Protein AF-A0A2A4V186-F1 (afdb_monomer_lite)

Structure (mmCIF, N/CA/C/O backbone):
data_AF-A0A2A4V186-F1
#
_entry.id   AF-A0A2A4V186-F1
#
loop_
_atom_site.group_PDB
_atom_site.id
_atom_site.type_symbol
_atom_site.label_atom_id
_atom_site.label_alt_id
_atom_site.label_comp_id
_atom_site.label_asym_id
_atom_site.label_entity_id
_atom_site.label_seq_id
_atom_site.pdbx_PDB_ins_code
_atom_site.Cartn_x
_atom_site.Cartn_y
_atom_site.Cartn_z
_atom_site.occupancy
_atom_site.B_iso_or_equiv
_atom_site.auth_seq_id
_atom_site.auth_comp_id
_atom_site.auth_asym_id
_atom_site.auth_atom_id
_atom_site.pdbx_PDB_model_num
ATOM 1 N N . MET A 1 1 ? -7.665 -4.377 -11.217 1.00 69.44 1 MET A N 1
ATOM 2 C CA . MET A 1 1 ? -8.260 -3.587 -10.111 1.00 69.44 1 MET A CA 1
ATOM 3 C C . MET A 1 1 ? -7.144 -2.746 -9.507 1.00 69.44 1 MET A C 1
ATOM 5 O O . MET A 1 1 ? -6.219 -3.334 -8.987 1.00 69.44 1 MET A O 1
ATOM 9 N N . THR A 1 2 ? -7.156 -1.411 -9.589 1.00 80.94 2 THR A N 1
ATOM 10 C CA . THR A 1 2 ? -5.971 -0.624 -9.174 1.00 80.94 2 THR A CA 1
ATOM 11 C C . THR A 1 2 ? -5.775 -0.585 -7.655 1.00 80.94 2 THR A C 1
ATOM 13 O O . THR A 1 2 ? -6.738 -0.672 -6.883 1.00 80.94 2 THR A O 1
ATOM 16 N N . PHE A 1 3 ? -4.527 -0.391 -7.215 1.00 83.44 3 PHE A N 1
ATOM 17 C CA . PHE A 1 3 ? -4.167 -0.253 -5.796 1.00 83.44 3 PHE A CA 1
ATOM 18 C C . PHE A 1 3 ? -4.984 0.827 -5.080 1.00 83.44 3 PHE A C 1
ATOM 20 O O . PHE A 1 3 ? -5.502 0.601 -3.985 1.00 83.44 3 PHE A O 1
ATOM 27 N N . GLN A 1 4 ? -5.161 1.982 -5.729 1.00 83.75 4 GLN A N 1
ATOM 28 C CA . GLN A 1 4 ? -5.948 3.087 -5.187 1.00 83.75 4 GLN A CA 1
ATOM 29 C C . GLN A 1 4 ? -7.423 2.697 -4.989 1.00 83.75 4 GLN A C 1
ATOM 31 O O . GLN A 1 4 ? -8.061 3.119 -4.023 1.00 83.75 4 GLN A O 1
ATOM 36 N N . ASN A 1 5 ? -7.976 1.875 -5.882 1.00 85.50 5 ASN A N 1
ATOM 37 C CA . ASN A 1 5 ? -9.356 1.422 -5.767 1.00 85.50 5 ASN A CA 1
ATOM 38 C C . ASN A 1 5 ? -9.512 0.351 -4.674 1.00 85.50 5 ASN A C 1
ATOM 40 O O . ASN A 1 5 ? -10.507 0.351 -3.954 1.00 85.50 5 ASN A O 1
ATOM 44 N N . TYR A 1 6 ? -8.502 -0.504 -4.480 1.00 87.81 6 TYR A N 1
ATOM 45 C CA . TYR A 1 6 ? -8.476 -1.497 -3.402 1.00 87.81 6 TYR A CA 1
ATOM 46 C C . TYR A 1 6 ? -8.538 -0.850 -2.012 1.00 87.81 6 TYR A C 1
ATOM 48 O O . TYR A 1 6 ? -9.415 -1.186 -1.213 1.00 87.81 6 TYR A O 1
ATOM 56 N N . ILE A 1 7 ? -7.671 0.134 -1.742 1.00 87.44 7 ILE A N 1
ATOM 57 C CA . ILE A 1 7 ? -7.653 0.843 -0.449 1.00 87.44 7 ILE A CA 1
ATOM 58 C C . ILE A 1 7 ? -8.970 1.591 -0.191 1.00 87.44 7 ILE A C 1
ATOM 60 O O . ILE A 1 7 ? -9.493 1.547 0.924 1.00 87.44 7 ILE A O 1
ATOM 64 N N . LYS A 1 8 ? -9.560 2.203 -1.232 1.00 86.56 8 LYS A N 1
ATOM 65 C CA . LYS A 1 8 ? -10.867 2.876 -1.156 1.00 86.56 8 LYS A CA 1
ATOM 66 C C . LYS A 1 8 ? -11.997 1.882 -0.887 1.00 86.56 8 LYS A C 1
ATOM 68 O O . LYS A 1 8 ? -12.800 2.108 0.013 1.00 86.56 8 LYS A O 1
ATOM 73 N N . SER A 1 9 ? -12.034 0.765 -1.614 1.00 89.69 9 SER A N 1
ATOM 74 C CA . SER A 1 9 ? -13.068 -0.268 -1.467 1.00 89.69 9 SER A CA 1
ATOM 75 C C . SER A 1 9 ? -13.045 -0.931 -0.092 1.00 89.69 9 SER A C 1
ATOM 77 O O . SER A 1 9 ? -14.097 -1.317 0.412 1.00 89.69 9 SER A O 1
ATOM 79 N N . LYS A 1 10 ? -11.864 -1.082 0.509 1.00 87.69 10 LYS A N 1
ATOM 80 C CA . LYS A 1 10 ? -11.699 -1.652 1.850 1.00 87.69 10 LYS A CA 1
ATOM 81 C C . LYS A 1 10 ? -11.856 -0.615 2.969 1.00 87.69 10 LYS A C 1
ATOM 83 O O . LYS A 1 10 ? -11.798 -0.989 4.134 1.00 87.69 10 LYS A O 1
ATOM 88 N N . ASN A 1 11 ? -12.063 0.662 2.627 1.00 91.56 11 ASN A N 1
ATOM 89 C CA . ASN A 1 11 ? -12.125 1.783 3.571 1.00 91.56 11 ASN A CA 1
ATOM 90 C C . ASN A 1 11 ? -10.884 1.846 4.488 1.00 91.56 11 ASN A C 1
ATOM 92 O O . ASN A 1 11 ? -10.975 2.146 5.678 1.00 91.56 11 ASN A O 1
ATOM 96 N N . ILE A 1 12 ? -9.710 1.515 3.935 1.00 88.81 12 ILE A N 1
ATOM 97 C CA . ILE A 1 12 ? -8.451 1.517 4.682 1.00 88.81 12 ILE A CA 1
ATOM 98 C C . ILE A 1 12 ? -7.848 2.922 4.585 1.00 88.81 12 ILE A C 1
ATOM 100 O O . ILE A 1 12 ? -7.606 3.413 3.476 1.00 88.81 12 ILE A O 1
ATOM 104 N N . PRO A 1 13 ? -7.567 3.593 5.713 1.00 91.00 13 PRO A N 1
ATOM 105 C CA . PRO A 1 13 ? -6.938 4.902 5.682 1.00 91.00 13 PRO A CA 1
ATOM 106 C C . PRO A 1 13 ? -5.503 4.804 5.154 1.00 91.00 13 PRO A C 1
ATOM 108 O O . PRO A 1 13 ? -4.710 3.978 5.604 1.00 91.00 13 PRO A O 1
ATOM 111 N N . ILE A 1 14 ? -5.135 5.724 4.257 1.00 88.19 14 ILE A N 1
ATOM 112 C CA . ILE A 1 14 ? -3.794 5.809 3.640 1.00 88.19 14 ILE A CA 1
ATOM 113 C C . ILE A 1 14 ? -2.683 5.841 4.701 1.00 88.19 14 ILE A C 1
ATOM 115 O O . ILE A 1 14 ? -1.612 5.280 4.494 1.00 88.19 14 ILE A O 1
ATOM 119 N N . LYS A 1 15 ? -2.950 6.454 5.863 1.00 91.25 15 LYS A N 1
ATOM 120 C CA . LYS A 1 15 ? -2.040 6.458 7.014 1.00 91.25 15 LYS A CA 1
ATOM 121 C C . LYS A 1 15 ? -1.663 5.053 7.476 1.00 91.25 15 LYS A C 1
ATOM 123 O O . LYS A 1 15 ? -0.484 4.818 7.694 1.00 91.25 15 LYS A O 1
ATOM 128 N N . THR A 1 16 ? -2.634 4.155 7.612 1.00 92.81 16 THR A N 1
ATOM 129 C CA . THR A 1 16 ? -2.389 2.773 8.042 1.00 92.81 16 THR A CA 1
ATOM 130 C C . THR A 1 16 ? -1.586 2.023 6.992 1.00 92.81 16 THR A C 1
ATOM 132 O O . THR A 1 16 ? -0.591 1.403 7.329 1.00 92.81 16 THR A O 1
ATOM 135 N N . VAL A 1 17 ? -1.941 2.166 5.712 1.00 91.06 17 VAL A N 1
ATOM 136 C CA . VAL A 1 17 ? -1.190 1.536 4.612 1.00 91.06 17 VAL A CA 1
ATOM 137 C C . VAL A 1 17 ? 0.268 2.003 4.602 1.00 91.06 17 VAL A C 1
ATOM 139 O O . VAL A 1 17 ? 1.179 1.200 4.450 1.00 91.06 17 VAL A O 1
ATOM 142 N N . ALA A 1 18 ? 0.504 3.303 4.787 1.00 91.88 18 ALA A N 1
ATOM 143 C CA . ALA A 1 18 ? 1.851 3.860 4.841 1.00 91.88 18 ALA A CA 1
ATOM 144 C C . ALA A 1 18 ? 2.655 3.330 6.041 1.00 91.88 18 ALA A C 1
ATOM 146 O O . ALA A 1 18 ? 3.832 3.021 5.882 1.00 91.88 18 ALA A O 1
ATOM 147 N N . ASP A 1 19 ? 2.015 3.205 7.206 1.00 92.44 19 ASP A N 1
ATOM 148 C CA . ASP A 1 19 ? 2.625 2.680 8.432 1.00 92.44 19 ASP A CA 1
ATOM 149 C C . ASP A 1 19 ? 3.025 1.203 8.275 1.00 92.44 19 ASP A C 1
ATOM 151 O O . ASP A 1 19 ? 4.183 0.855 8.488 1.00 92.44 19 ASP A O 1
ATOM 155 N N . GLU A 1 20 ? 2.120 0.358 7.771 1.00 92.56 20 GLU A N 1
ATOM 156 C CA . GLU A 1 20 ? 2.389 -1.073 7.554 1.00 92.56 20 GLU A CA 1
ATOM 157 C C . GLU A 1 20 ? 3.419 -1.333 6.444 1.00 92.56 20 GLU A C 1
ATOM 159 O O . GLU A 1 20 ? 4.190 -2.296 6.485 1.00 92.56 20 GLU A O 1
ATOM 164 N N . LEU A 1 21 ? 3.478 -0.449 5.448 1.00 90.88 21 LEU A N 1
ATOM 165 C CA . LEU A 1 21 ? 4.505 -0.477 4.408 1.00 90.88 21 LEU A CA 1
ATOM 166 C C . LEU A 1 21 ? 5.802 0.235 4.827 1.00 90.88 21 LEU A C 1
ATOM 168 O O . LEU A 1 21 ? 6.730 0.289 4.019 1.00 90.88 21 LEU A O 1
ATOM 172 N N . GLU A 1 22 ? 5.882 0.762 6.052 1.00 93.06 22 GLU A N 1
ATOM 173 C CA . GLU A 1 22 ? 7.019 1.515 6.601 1.00 93.06 22 GLU A CA 1
ATOM 174 C C . GLU A 1 22 ? 7.518 2.626 5.656 1.00 93.06 22 GLU A C 1
ATOM 176 O O . GLU A 1 22 ? 8.719 2.817 5.438 1.00 93.06 22 GLU A O 1
ATOM 181 N N . ILE A 1 23 ? 6.583 3.363 5.058 1.00 91.06 23 ILE A N 1
ATOM 182 C CA . ILE A 1 23 ? 6.855 4.499 4.174 1.00 91.06 23 ILE A CA 1
ATOM 183 C C . ILE A 1 23 ? 6.151 5.755 4.678 1.00 91.06 23 ILE A C 1
ATOM 185 O O . ILE A 1 23 ? 5.163 5.722 5.405 1.00 91.06 23 ILE A O 1
ATOM 189 N N . SER A 1 24 ? 6.628 6.919 4.247 1.00 92.81 24 SER A N 1
ATOM 190 C CA . SER A 1 24 ? 5.937 8.169 4.556 1.00 92.81 24 SER A CA 1
ATOM 191 C C . SER A 1 24 ? 4.612 8.266 3.797 1.00 92.81 24 SER A C 1
ATOM 193 O O . SER A 1 24 ? 4.555 8.003 2.596 1.00 92.81 24 SER A O 1
ATOM 195 N N . GLN A 1 25 ? 3.564 8.769 4.451 1.00 90.94 25 GLN A N 1
ATOM 196 C CA . GLN A 1 25 ? 2.277 9.040 3.794 1.00 90.94 25 GLN A CA 1
ATOM 197 C C . GLN A 1 25 ? 2.428 9.926 2.558 1.00 90.94 25 GLN A C 1
ATOM 199 O O . GLN A 1 25 ? 1.853 9.625 1.521 1.00 90.94 25 GLN A O 1
ATOM 204 N N . SER A 1 26 ? 3.251 10.977 2.630 1.00 90.62 26 SER A N 1
ATOM 205 C CA . SER A 1 26 ? 3.515 11.856 1.484 1.00 90.62 26 SER A CA 1
ATOM 206 C C . SER A 1 26 ? 4.148 11.116 0.304 1.00 90.62 26 SER A C 1
ATOM 208 O O . SER A 1 26 ? 3.923 11.482 -0.844 1.00 90.62 26 SER A O 1
ATOM 210 N N . PHE A 1 27 ? 4.943 10.077 0.570 1.00 89.00 27 PHE A N 1
ATOM 211 C CA . PHE A 1 27 ? 5.530 9.242 -0.474 1.00 89.00 27 PHE A CA 1
ATOM 212 C C . PHE A 1 27 ? 4.460 8.371 -1.139 1.00 89.00 27 PHE A C 1
ATOM 214 O O . PHE A 1 27 ? 4.381 8.336 -2.364 1.00 89.00 27 PHE A O 1
ATOM 221 N N . LEU A 1 28 ? 3.600 7.742 -0.334 1.00 88.88 28 LEU A N 1
ATOM 222 C CA . LEU A 1 28 ? 2.467 6.957 -0.818 1.00 88.88 28 LEU A CA 1
ATOM 223 C C . LEU A 1 28 ? 1.487 7.813 -1.635 1.00 88.88 28 LEU A C 1
ATOM 225 O O . LEU A 1 28 ? 1.066 7.393 -2.706 1.00 88.88 28 LEU A O 1
ATOM 229 N N . TYR A 1 29 ? 1.185 9.035 -1.184 1.00 88.00 29 TYR A N 1
ATOM 230 C CA . TYR A 1 29 ? 0.339 9.979 -1.922 1.00 88.00 29 TYR A CA 1
ATOM 231 C C . TYR A 1 29 ? 0.886 10.293 -3.314 1.00 88.00 29 TYR A C 1
ATOM 233 O O . TYR A 1 29 ? 0.128 10.245 -4.275 1.00 88.00 29 TYR A O 1
ATOM 241 N N . LYS A 1 30 ? 2.193 10.552 -3.438 1.00 87.50 30 LYS A N 1
ATOM 242 C CA . LYS A 1 30 ? 2.825 10.817 -4.740 1.00 87.50 30 LYS A CA 1
ATOM 243 C C . LYS A 1 30 ? 2.735 9.626 -5.692 1.00 87.50 30 LYS A C 1
ATOM 245 O O . LYS A 1 30 ? 2.546 9.825 -6.883 1.00 87.50 30 LYS A O 1
ATOM 250 N N . ILE A 1 31 ? 2.839 8.401 -5.174 1.00 87.31 31 ILE A N 1
ATOM 251 C CA . ILE A 1 31 ? 2.643 7.188 -5.983 1.00 87.31 31 ILE A CA 1
ATOM 252 C C . ILE A 1 31 ? 1.184 7.082 -6.435 1.00 87.31 31 ILE A C 1
ATOM 254 O O . ILE A 1 31 ? 0.918 6.902 -7.616 1.00 87.31 31 ILE A O 1
ATOM 258 N N . LEU A 1 32 ?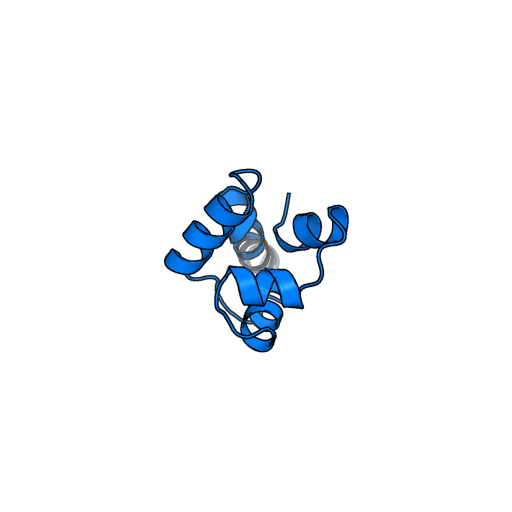 0.233 7.244 -5.511 1.00 83.62 32 LEU A N 1
ATOM 259 C CA . LEU A 1 32 ? -1.205 7.171 -5.806 1.00 83.62 32 LEU A CA 1
ATOM 260 C C . LEU A 1 32 ? -1.707 8.297 -6.722 1.00 83.62 32 LEU A C 1
ATOM 262 O O . LEU A 1 32 ? -2.805 8.184 -7.263 1.00 83.62 32 LEU A O 1
ATOM 266 N N . ALA A 1 33 ? -0.949 9.388 -6.839 1.00 83.62 33 ALA A N 1
ATOM 267 C CA . ALA A 1 33 ? -1.203 10.498 -7.750 1.00 83.62 33 ALA A CA 1
ATOM 268 C C . ALA A 1 33 ? -0.505 10.329 -9.114 1.00 83.62 33 ALA A C 1
ATOM 270 O O . ALA A 1 33 ? -0.645 11.199 -9.966 1.00 83.62 33 ALA A O 1
ATOM 271 N N . GLY A 1 34 ? 0.274 9.258 -9.314 1.00 80.12 34 GLY A N 1
ATOM 272 C CA . GLY A 1 34 ? 1.081 9.055 -10.522 1.00 80.12 34 GLY A CA 1
ATOM 273 C C . GLY A 1 34 ? 2.302 9.980 -10.631 1.00 80.12 34 GLY A C 1
ATOM 274 O O . GLY A 1 34 ? 3.054 9.896 -11.593 1.00 80.12 34 GLY A O 1
ATOM 275 N N . GLU A 1 35 ? 2.560 10.835 -9.635 1.00 83.06 35 GLU A N 1
ATOM 276 C CA . GLU A 1 35 ? 3.706 11.757 -9.613 1.00 83.06 35 GLU A CA 1
ATOM 277 C C . GLU A 1 35 ? 5.044 11.047 -9.356 1.00 83.06 35 GLU A C 1
ATOM 279 O O . GLU A 1 35 ? 6.118 11.643 -9.488 1.00 83.06 35 GLU A O 1
ATOM 284 N N . ARG A 1 36 ? 5.002 9.788 -8.908 1.00 81.38 36 ARG A N 1
ATOM 285 C CA . ARG A 1 36 ? 6.194 8.995 -8.622 1.00 81.38 36 ARG A CA 1
ATOM 286 C C . ARG A 1 36 ? 6.009 7.546 -9.027 1.00 81.38 36 ARG A C 1
ATOM 288 O O . ARG A 1 36 ? 5.032 6.912 -8.646 1.00 81.38 36 ARG A O 1
ATOM 295 N N . GLU A 1 37 ? 7.017 7.014 -9.707 1.00 83.69 37 GLU A N 1
ATOM 296 C CA . GLU A 1 37 ? 7.061 5.604 -10.070 1.00 83.69 37 GLU A CA 1
ATOM 297 C C . GLU A 1 37 ? 7.117 4.704 -8.826 1.00 83.69 37 GLU A C 1
ATOM 299 O O . GLU A 1 37 ? 7.854 4.956 -7.861 1.00 83.69 37 GLU A O 1
ATOM 304 N N . LEU A 1 38 ? 6.332 3.629 -8.862 1.00 85.50 38 LEU A N 1
ATOM 305 C CA . LEU A 1 38 ? 6.353 2.585 -7.853 1.00 85.50 38 LEU A CA 1
ATOM 306 C C . LEU A 1 38 ? 7.564 1.670 -8.078 1.00 85.50 38 LEU A C 1
ATOM 308 O O . LEU A 1 38 ? 7.623 0.910 -9.040 1.00 85.50 38 LEU A O 1
ATOM 312 N N . GLY A 1 39 ? 8.525 1.690 -7.157 1.00 87.69 39 GLY A N 1
ATOM 313 C CA . GLY A 1 39 ? 9.678 0.792 -7.239 1.00 87.69 39 GLY A CA 1
ATOM 314 C C . GLY A 1 39 ? 9.306 -0.684 -6.994 1.00 87.69 39 GLY A C 1
ATOM 315 O O . GLY A 1 39 ? 8.445 -0.964 -6.154 1.00 87.69 39 GLY A O 1
ATOM 316 N N . PRO A 1 40 ? 10.014 -1.651 -7.610 1.00 87.12 40 PRO A N 1
ATOM 317 C CA . PRO A 1 40 ? 9.673 -3.080 -7.548 1.00 87.12 40 PRO A CA 1
ATOM 318 C C . PRO A 1 40 ? 9.717 -3.660 -6.127 1.00 87.12 40 PRO A C 1
ATOM 320 O O . PRO A 1 40 ? 8.919 -4.527 -5.777 1.00 87.12 40 PRO A O 1
ATOM 323 N N . LYS A 1 41 ? 10.608 -3.146 -5.265 1.00 89.69 41 LYS A N 1
ATOM 324 C CA . LYS A 1 41 ? 10.657 -3.531 -3.844 1.00 89.69 41 LYS A CA 1
ATOM 325 C C . LYS A 1 41 ? 9.381 -3.142 -3.100 1.00 89.69 41 LYS A C 1
ATOM 327 O O . LYS A 1 41 ? 8.892 -3.916 -2.285 1.00 89.69 41 LYS A O 1
ATOM 332 N N . LEU A 1 42 ? 8.855 -1.946 -3.364 1.00 89.50 42 LEU A N 1
ATOM 333 C CA . LEU A 1 42 ? 7.629 -1.484 -2.721 1.00 89.50 42 LEU A CA 1
ATOM 334 C C . LEU A 1 42 ? 6.409 -2.193 -3.311 1.00 89.50 42 LEU A C 1
ATOM 336 O O . LEU A 1 42 ? 5.529 -2.585 -2.554 1.00 89.50 42 LEU A O 1
ATOM 340 N N . ALA A 1 43 ? 6.399 -2.443 -4.622 1.00 90.31 43 ALA A N 1
ATOM 341 C CA . ALA A 1 43 ? 5.372 -3.257 -5.260 1.00 90.31 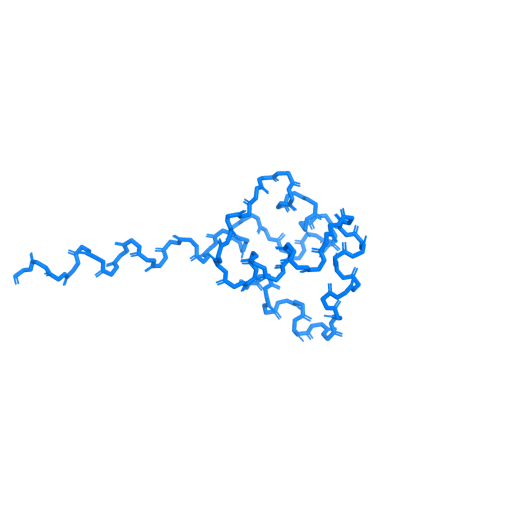43 ALA A CA 1
ATOM 342 C C . ALA A 1 43 ? 5.271 -4.649 -4.612 1.00 90.31 43 ALA A C 1
ATOM 344 O O . ALA A 1 43 ? 4.188 -5.052 -4.200 1.00 90.31 43 ALA A O 1
ATOM 345 N N . ALA A 1 44 ? 6.402 -5.332 -4.400 1.00 91.12 44 ALA A N 1
ATOM 346 C CA . ALA A 1 44 ? 6.421 -6.625 -3.715 1.00 91.12 44 ALA A CA 1
ATOM 347 C C . ALA A 1 44 ? 5.842 -6.550 -2.289 1.00 91.12 44 ALA A C 1
ATOM 349 O O . ALA A 1 44 ? 5.070 -7.421 -1.892 1.00 91.12 44 ALA A O 1
ATOM 350 N N . ARG A 1 45 ? 6.157 -5.490 -1.530 1.00 92.38 45 ARG A N 1
ATOM 351 C CA . ARG A 1 45 ? 5.574 -5.273 -0.195 1.00 92.38 45 ARG A CA 1
ATOM 352 C C . ARG A 1 45 ? 4.063 -5.063 -0.250 1.00 92.38 45 ARG A C 1
ATOM 354 O O . ARG A 1 45 ? 3.366 -5.618 0.587 1.00 92.38 45 ARG A O 1
ATOM 361 N N . ILE A 1 46 ? 3.562 -4.298 -1.222 1.00 91.12 46 ILE A N 1
ATOM 362 C CA . ILE A 1 46 ? 2.122 -4.055 -1.396 1.00 91.12 46 ILE A CA 1
ATOM 363 C C . ILE A 1 46 ? 1.390 -5.356 -1.737 1.00 91.12 46 ILE A C 1
ATOM 365 O O . ILE A 1 46 ? 0.342 -5.619 -1.154 1.00 91.12 46 ILE A O 1
ATOM 369 N N . VAL A 1 47 ? 1.952 -6.187 -2.623 1.00 91.50 47 VAL A N 1
ATOM 370 C CA . VAL A 1 47 ? 1.390 -7.507 -2.962 1.00 91.50 47 VAL A CA 1
ATOM 371 C C . VAL A 1 47 ? 1.233 -8.356 -1.699 1.00 91.50 47 VAL A C 1
ATOM 373 O O . VAL A 1 47 ? 0.135 -8.840 -1.428 1.00 91.50 47 VAL A O 1
ATOM 376 N N . VAL A 1 48 ? 2.290 -8.467 -0.887 1.00 92.31 48 VAL A N 1
ATOM 377 C CA . VAL A 1 48 ? 2.264 -9.234 0.371 1.00 92.31 48 VAL A CA 1
ATOM 378 C C . VAL A 1 48 ? 1.290 -8.628 1.385 1.00 92.31 48 VAL A C 1
ATOM 380 O O . VAL A 1 48 ? 0.484 -9.349 1.961 1.00 92.31 48 VAL A O 1
ATOM 383 N N . TRP A 1 49 ? 1.313 -7.306 1.574 1.00 92.25 49 TRP A N 1
ATOM 384 C CA . TRP A 1 49 ? 0.402 -6.593 2.478 1.00 92.25 49 TRP A CA 1
ATOM 385 C C . TRP A 1 49 ? -1.071 -6.788 2.098 1.00 92.25 49 TRP A C 1
ATOM 387 O O . TRP A 1 49 ? -1.935 -6.923 2.959 1.00 92.25 49 TRP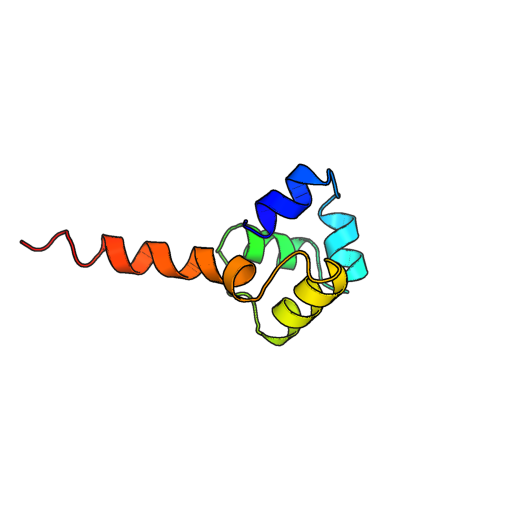 A O 1
ATOM 397 N N . SER A 1 50 ? -1.360 -6.841 0.799 1.00 90.00 50 SER A N 1
ATOM 398 C CA . SER A 1 50 ? -2.707 -7.079 0.282 1.00 90.00 50 SER A CA 1
ATOM 399 C C . SER A 1 50 ? -3.145 -8.547 0.327 1.00 90.00 50 SER A C 1
ATOM 401 O O . SER A 1 50 ? -4.190 -8.858 -0.236 1.00 90.00 50 SER A O 1
ATOM 403 N N . ASP A 1 51 ? -2.365 -9.443 0.944 1.00 89.19 51 ASP A N 1
ATOM 404 C CA . ASP A 1 51 ? -2.592 -10.896 0.934 1.00 89.19 51 ASP A CA 1
ATOM 405 C C . ASP A 1 51 ? -2.736 -11.445 -0.500 1.00 89.19 51 ASP A C 1
ATOM 407 O O . ASP A 1 51 ? -3.620 -12.235 -0.814 1.00 89.19 51 ASP A O 1
ATOM 411 N N . HIS A 1 52 ? -1.895 -10.955 -1.419 1.00 86.12 52 HIS A N 1
ATOM 412 C CA . HIS A 1 52 ? -1.942 -11.273 -2.852 1.00 86.12 52 HIS A CA 1
ATOM 413 C C . HIS A 1 52 ? -3.252 -10.897 -3.574 1.00 86.12 52 HIS A C 1
ATOM 415 O O . HIS A 1 52 ? -3.466 -11.320 -4.711 1.00 86.12 52 HIS A O 1
ATOM 421 N N . ALA A 1 53 ? -4.108 -10.060 -2.975 1.00 88.12 53 ALA A N 1
ATOM 422 C CA . ALA A 1 53 ? -5.290 -9.521 -3.653 1.00 88.12 53 ALA A CA 1
ATOM 423 C C . ALA A 1 53 ? 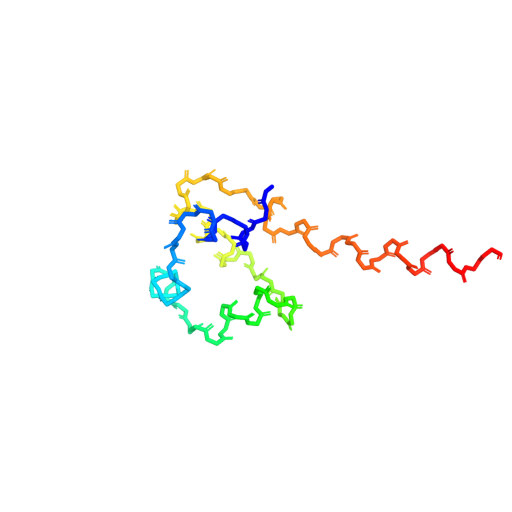-4.935 -8.551 -4.795 1.00 88.12 53 ALA A C 1
ATOM 425 O O . ALA A 1 53 ? -5.759 -8.318 -5.680 1.00 88.12 53 ALA A O 1
ATOM 426 N N . LEU A 1 54 ? -3.730 -7.975 -4.764 1.00 89.00 54 LEU A N 1
ATOM 427 C CA . LEU A 1 54 ? -3.158 -7.161 -5.833 1.00 89.00 54 LEU A CA 1
ATOM 428 C C . LEU A 1 54 ? -1.974 -7.887 -6.466 1.00 89.00 54 LEU A C 1
ATOM 430 O O . LEU A 1 54 ? -1.142 -8.466 -5.764 1.00 89.00 54 LEU A O 1
ATOM 434 N N . THR A 1 55 ? -1.866 -7.802 -7.788 1.00 89.12 55 THR A N 1
ATOM 435 C CA . THR A 1 55 ? -0.720 -8.318 -8.545 1.00 89.12 55 THR A CA 1
ATOM 436 C C . THR A 1 55 ? 0.175 -7.184 -9.036 1.00 89.12 55 THR A C 1
ATOM 438 O O . THR A 1 55 ? -0.220 -6.024 -9.041 1.00 89.12 55 THR A O 1
ATOM 441 N N . PHE A 1 56 ? 1.391 -7.499 -9.490 1.00 85.62 56 PHE A N 1
ATOM 442 C CA . PHE A 1 56 ? 2.258 -6.495 -10.116 1.00 85.62 56 PHE A CA 1
ATOM 443 C C . PHE A 1 56 ? 1.584 -5.808 -11.313 1.00 85.62 56 PHE A C 1
ATOM 445 O O . PHE A 1 56 ? 1.758 -4.608 -11.484 1.00 85.62 56 PHE A O 1
ATOM 452 N N . ASP A 1 57 ? 0.775 -6.534 -12.086 1.00 83.94 57 ASP A N 1
ATOM 453 C CA . ASP A 1 57 ? -0.003 -5.958 -13.185 1.00 83.94 57 ASP A CA 1
ATOM 454 C C . ASP A 1 57 ? -0.979 -4.889 -12.670 1.00 83.94 57 ASP A C 1
ATOM 456 O O . ASP A 1 57 ? -0.948 -3.755 -13.131 1.00 83.94 57 ASP A O 1
ATOM 460 N N . ASP A 1 58 ? -1.726 -5.179 -11.599 1.00 83.94 58 ASP A N 1
ATOM 461 C CA . ASP A 1 58 ? -2.634 -4.215 -10.958 1.00 83.94 58 ASP A CA 1
ATOM 462 C C . ASP A 1 58 ? -1.927 -2.960 -10.414 1.00 83.94 58 ASP A C 1
ATOM 464 O O . ASP A 1 58 ? -2.545 -1.896 -10.301 1.00 83.94 58 ASP A O 1
ATOM 468 N N . LEU A 1 59 ? -0.650 -3.093 -10.041 1.00 83.25 59 LEU A N 1
ATOM 469 C CA . LEU A 1 59 ? 0.175 -2.010 -9.501 1.00 83.25 59 LEU A CA 1
ATOM 470 C C . LEU A 1 59 ? 0.829 -1.149 -10.593 1.00 83.25 59 LEU A C 1
ATOM 472 O O . LEU A 1 59 ? 1.075 0.032 -10.352 1.00 83.25 59 LEU A O 1
ATOM 476 N N . TYR A 1 60 ? 1.104 -1.720 -11.768 1.00 76.06 60 TYR A N 1
ATOM 477 C CA . TYR A 1 60 ? 1.752 -1.040 -12.898 1.00 76.06 60 TYR A CA 1
ATOM 478 C C . TYR A 1 60 ? 0.797 -0.711 -14.056 1.00 76.06 60 TYR A C 1
ATOM 480 O O . TYR A 1 60 ? 1.191 -0.006 -14.984 1.00 76.06 60 TYR A O 1
ATOM 488 N N . ALA A 1 61 ? -0.465 -1.146 -13.993 1.00 68.31 61 ALA A N 1
ATOM 489 C CA . ALA A 1 61 ? -1.469 -0.922 -15.034 1.00 68.31 61 ALA A CA 1
ATOM 490 C C . ALA A 1 61 ? -1.713 0.566 -15.352 1.00 68.31 61 ALA A C 1
ATOM 492 O O . ALA A 1 61 ? -2.076 0.896 -16.479 1.00 68.31 61 ALA A O 1
ATOM 493 N N . GLU A 1 62 ? -1.485 1.481 -14.400 1.00 56.50 62 GLU A N 1
ATOM 494 C CA . GLU A 1 62 ? -1.661 2.926 -14.625 1.00 56.50 62 GLU A CA 1
ATOM 495 C C . GLU A 1 62 ? -0.499 3.573 -15.407 1.00 56.50 62 GLU A C 1
ATOM 497 O O . GLU A 1 62 ? -0.650 4.688 -15.899 1.00 56.50 62 GLU A O 1
ATOM 502 N N . ALA A 1 63 ? 0.630 2.879 -15.604 1.00 52.94 63 ALA A N 1
ATOM 503 C CA . ALA A 1 63 ? 1.774 3.404 -16.358 1.00 52.94 63 ALA A CA 1
ATOM 504 C C . ALA A 1 63 ? 1.614 3.301 -17.893 1.00 52.94 63 ALA A C 1
ATOM 506 O O . ALA A 1 63 ? 2.366 3.933 -18.629 1.00 52.94 63 ALA A O 1
ATOM 507 N N . ILE A 1 64 ? 0.643 2.522 -18.394 1.00 50.34 64 ILE A N 1
ATOM 5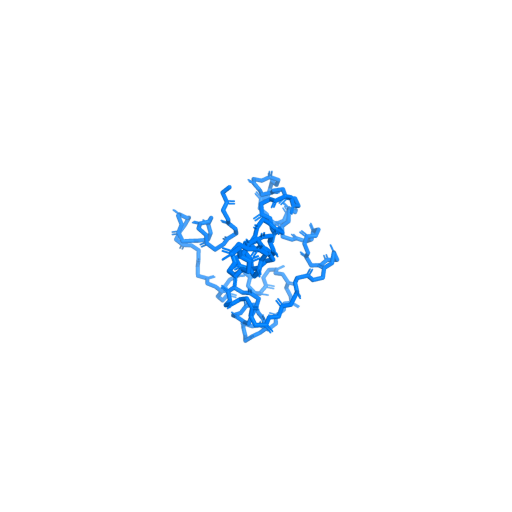08 C CA . ILE A 1 64 ? 0.528 2.159 -19.825 1.00 50.34 64 ILE A CA 1
ATOM 509 C C . ILE A 1 64 ? -0.489 3.035 -20.595 1.00 50.34 64 ILE A C 1
ATOM 511 O O . ILE A 1 64 ? -0.619 2.924 -21.813 1.00 50.34 64 ILE A O 1
ATOM 515 N N . LEU A 1 65 ? -1.201 3.959 -19.938 1.00 48.56 65 LEU A N 1
ATOM 516 C CA . LEU A 1 65 ? -2.216 4.786 -20.617 1.00 48.56 65 LEU A CA 1
ATOM 517 C C . LEU A 1 65 ? -1.705 6.123 -21.182 1.00 48.56 65 LEU A C 1
ATOM 519 O O . LEU A 1 65 ? -2.347 6.661 -22.082 1.00 48.56 65 LEU A O 1
ATOM 523 N N . GLU A 1 66 ? -0.554 6.649 -20.748 1.00 45.81 66 GLU A N 1
ATOM 524 C CA . GLU A 1 66 ? -0.018 7.903 -21.319 1.00 45.81 66 GLU A CA 1
ATOM 525 C C . GLU A 1 66 ? 0.754 7.718 -22.636 1.00 45.81 66 GLU A C 1
ATOM 527 O O . GLU A 1 66 ? 0.847 8.661 -23.424 1.00 45.81 66 GLU A O 1
ATOM 532 N N . GLU A 1 67 ? 1.264 6.520 -22.938 1.00 44.59 67 GLU A N 1
ATOM 533 C CA . GLU A 1 67 ? 2.018 6.305 -24.183 1.00 44.59 67 GLU A CA 1
ATOM 534 C C . GLU A 1 67 ? 1.098 6.127 -25.404 1.00 44.59 67 GLU A C 1
ATOM 536 O O . GLU A 1 67 ? 1.404 6.618 -26.489 1.00 44.59 67 GLU A O 1
ATOM 541 N N . SER A 1 68 ? -0.093 5.543 -25.230 1.00 46.19 68 SER A N 1
ATOM 542 C CA . SER A 1 68 ? -1.031 5.324 -26.347 1.00 46.19 68 SER A CA 1
ATOM 543 C C . SER A 1 68 ? -1.732 6.601 -26.841 1.00 46.19 68 SER A C 1
ATOM 545 O O . SER A 1 68 ? -2.208 6.635 -27.972 1.00 46.19 68 SER A O 1
ATOM 547 N N . VAL A 1 69 ? -1.778 7.676 -26.044 1.00 51.97 69 VAL A N 1
ATOM 548 C CA . VAL A 1 69 ? -2.440 8.940 -26.438 1.00 51.97 69 VAL A CA 1
ATOM 549 C C . VAL A 1 69 ? -1.535 9.831 -27.304 1.00 51.97 69 VAL A C 1
ATOM 551 O O . VAL A 1 69 ? -2.037 10.671 -28.048 1.00 51.97 69 VAL A O 1
ATOM 554 N N . ARG A 1 70 ? -0.206 9.642 -27.288 1.00 49.56 70 ARG A N 1
ATOM 555 C CA . ARG A 1 70 ? 0.715 10.440 -28.126 1.00 49.56 70 ARG A CA 1
ATOM 556 C C . ARG A 1 70 ? 0.921 9.902 -29.539 1.00 49.56 70 ARG A C 1
ATOM 558 O O . ARG A 1 70 ? 1.303 10.677 -30.410 1.00 49.56 70 ARG A O 1
ATOM 565 N N . VAL A 1 71 ? 0.665 8.619 -29.785 1.00 53.28 71 VAL A N 1
ATOM 566 C CA . VAL A 1 71 ? 0.892 7.998 -31.106 1.00 53.28 71 VAL A CA 1
ATOM 567 C C . VAL A 1 71 ? -0.307 8.109 -32.058 1.00 53.28 71 VAL A C 1
ATOM 569 O O . VAL A 1 71 ? -0.157 7.821 -33.237 1.00 53.28 71 VAL A O 1
ATOM 572 N N . GLY A 1 72 ? -1.471 8.566 -31.578 1.00 48.88 72 GLY A N 1
ATOM 573 C CA . GLY A 1 72 ? -2.702 8.718 -32.372 1.00 48.88 72 GLY A CA 1
ATOM 574 C C . GLY A 1 72 ? -3.074 10.157 -32.756 1.00 48.88 72 GLY A C 1
ATOM 575 O O . GLY A 1 72 ? -4.218 10.404 -33.120 1.00 48.88 72 GLY A O 1
ATOM 576 N N . ALA A 1 73 ? -2.158 11.123 -32.629 1.00 48.69 73 ALA A N 1
ATOM 577 C CA . ALA A 1 73 ? -2.386 12.533 -32.986 1.00 48.69 73 ALA A CA 1
ATOM 578 C C . ALA A 1 73 ? -1.413 13.029 -34.074 1.00 48.69 73 ALA A C 1
ATOM 580 O O . ALA A 1 73 ? -1.007 14.191 -34.080 1.00 48.69 73 ALA A O 1
ATOM 581 N N . ALA A 1 74 ? -1.005 12.125 -34.964 1.00 52.09 74 ALA A N 1
ATOM 582 C CA . ALA A 1 74 ? -0.201 12.417 -36.144 1.00 52.09 74 ALA A CA 1
ATOM 583 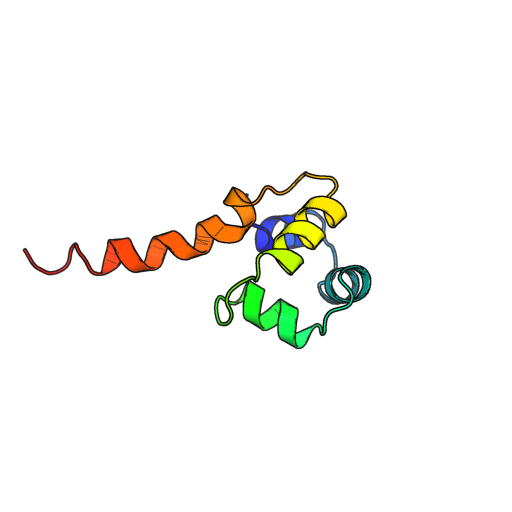C C . ALA A 1 74 ? -0.612 11.477 -37.294 1.00 52.09 74 ALA A C 1
ATOM 585 O O . ALA A 1 74 ? 0.205 10.713 -37.799 1.00 52.09 74 ALA A O 1
ATOM 586 N N . GLU A 1 75 ? -1.895 11.508 -37.659 1.00 45.78 75 GLU A N 1
ATOM 587 C CA . GLU A 1 75 ? -2.377 11.076 -38.981 1.00 45.78 75 GLU A CA 1
ATOM 588 C C . GLU A 1 75 ? -2.873 12.300 -39.755 1.00 45.78 75 GLU A C 1
ATOM 590 O O . GLU A 1 75 ? -3.541 13.160 -39.130 1.00 45.78 75 GLU A O 1
#

Secondary structure (DSSP, 8-state):
--HHHHHHHTT--HHHHHHHTTS-HHHHHHHHTTSS---HHHHHHHHHHTTTSS-HHHHHGGGSTTHHHHTTS--

Foldseek 3Di:
DAPVVVCVVVVPDLVVVCVQLVHDSVVVVCLVVVVDDDDPVSQVSSCVVVVNPDDPCNHCVVVPPPVVVVVPPPD

Radius of gyration: 13.85 Å; chains: 1; bounding box: 24×24×47 Å

Sequence (75 aa):
MTFQNYIKSKNIPIKTVADELEISQSFLYKILAGERELGPKLAARIVVWSDHALTFDDLYAEAILEESVRVGAAE

pLDDT: mean 80.37, std 15.46, range [44.59, 93.06]